Protein AF-A0AAX2GYE3-F1 (afdb_monomer_lite)

Organism: NCBI:txid45243

Foldseek 3Di:
DDDDPPPPPPQDWDADPVRDTHSDVLCVLADPPDDPLSVLVCLLVVSYDDPDVVSVVSNVVSVVCVVVVHHDDRDDD

Secondary structure (DSSP, 8-state):
-------------EE-TTS-EESSHHHHHT-TTS-HHHHHHHHHTT-SPP-SHHHHHHHHHHHHHHHTTPPPP----

Structure (mmCIF, N/CA/C/O backbone):
data_AF-A0AAX2GYE3-F1
#
_entry.id   AF-A0AAX2GYE3-F1
#
loop_
_atom_site.group_PDB
_atom_site.id
_atom_site.type_symbol
_atom_site.label_atom_id
_atom_site.label_alt_id
_atom_site.label_comp_id
_atom_site.label_asym_id
_atom_site.label_entity_id
_atom_site.label_seq_id
_atom_site.pdbx_PDB_ins_code
_atom_site.Cartn_x
_atom_site.Cartn_y
_atom_site.Cartn_z
_atom_site.occupancy
_atom_site.B_iso_or_equiv
_atom_site.auth_seq_id
_atom_site.auth_comp_id
_atom_site.auth_asym_id
_atom_site.auth_atom_id
_atom_site.pdbx_PDB_model_num
ATOM 1 N N . MET A 1 1 ? 49.036 -14.502 -0.735 1.00 41.62 1 MET A N 1
ATOM 2 C CA . MET A 1 1 ? 48.057 -13.450 -1.084 1.00 41.62 1 MET A CA 1
ATOM 3 C C . MET A 1 1 ? 46.671 -14.073 -1.019 1.00 4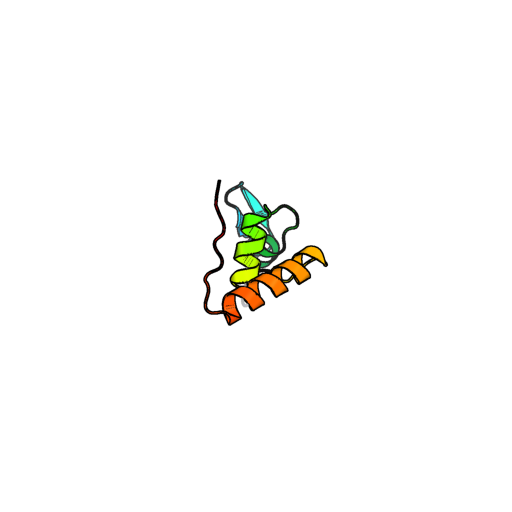1.62 1 MET A C 1
ATOM 5 O O . MET A 1 1 ? 46.427 -14.947 -1.842 1.00 41.62 1 MET A O 1
ATOM 9 N N . PRO A 1 2 ? 45.800 -13.762 -0.044 1.00 45.34 2 PRO A N 1
ATOM 10 C CA . PRO A 1 2 ? 44.437 -14.269 -0.087 1.00 45.34 2 PRO A CA 1
ATOM 11 C C . PRO A 1 2 ? 43.599 -13.378 -1.007 1.00 45.34 2 PRO A C 1
ATOM 13 O O . PRO A 1 2 ? 43.708 -12.153 -0.981 1.00 45.34 2 PRO A O 1
ATOM 16 N N . ALA A 1 3 ? 42.826 -14.031 -1.868 1.00 50.44 3 ALA A N 1
ATOM 17 C CA . ALA A 1 3 ? 41.982 -13.412 -2.873 1.00 50.44 3 ALA A CA 1
ATOM 18 C C . ALA A 1 3 ? 40.960 -12.462 -2.232 1.00 50.44 3 ALA A C 1
ATOM 20 O O . ALA A 1 3 ? 40.285 -12.818 -1.266 1.00 50.44 3 ALA A O 1
ATOM 21 N N . LEU A 1 4 ? 40.837 -11.264 -2.806 1.00 51.62 4 LEU A N 1
ATOM 22 C CA . LEU A 1 4 ? 39.708 -10.372 -2.578 1.00 51.62 4 LEU A CA 1
ATOM 23 C C . LEU A 1 4 ? 38.451 -11.098 -3.063 1.00 51.62 4 LEU A C 1
ATOM 25 O O . LEU A 1 4 ? 38.215 -11.212 -4.265 1.00 51.62 4 LEU A O 1
ATOM 29 N N . ILE A 1 5 ? 37.667 -11.622 -2.124 1.00 53.81 5 ILE A N 1
ATOM 30 C CA . ILE A 1 5 ? 36.296 -12.050 -2.381 1.00 53.81 5 ILE A CA 1
ATOM 31 C C . ILE A 1 5 ? 35.541 -10.776 -2.767 1.00 53.81 5 ILE A C 1
ATOM 33 O O . ILE A 1 5 ? 35.129 -9.998 -1.908 1.00 53.81 5 ILE A O 1
ATOM 37 N N . PHE A 1 6 ? 35.419 -10.520 -4.070 1.00 50.53 6 PHE A N 1
ATOM 38 C CA . PHE A 1 6 ? 34.447 -9.568 -4.588 1.00 50.53 6 PHE A CA 1
ATOM 39 C C . PHE A 1 6 ? 33.077 -10.114 -4.194 1.00 50.53 6 PHE A C 1
ATOM 41 O O . PHE A 1 6 ? 32.572 -11.059 -4.797 1.00 50.53 6 PHE A O 1
ATOM 48 N N . ASN A 1 7 ? 32.515 -9.564 -3.120 1.00 50.72 7 ASN A N 1
ATOM 49 C CA . ASN A 1 7 ? 31.138 -9.798 -2.721 1.00 50.72 7 ASN A CA 1
ATOM 50 C C . ASN A 1 7 ? 30.253 -9.336 -3.886 1.00 50.72 7 ASN A C 1
ATOM 52 O O . ASN A 1 7 ? 29.955 -8.150 -4.018 1.00 50.72 7 ASN A O 1
ATOM 56 N N . TYR A 1 8 ? 29.877 -10.258 -4.772 1.00 51.88 8 TYR A N 1
ATOM 57 C CA . TYR A 1 8 ? 28.921 -10.010 -5.845 1.00 51.88 8 TYR A CA 1
ATOM 58 C C . TYR A 1 8 ? 27.521 -9.984 -5.225 1.00 51.88 8 TYR A C 1
ATOM 60 O O . TYR A 1 8 ? 26.711 -10.892 -5.394 1.00 51.88 8 TYR A O 1
ATOM 68 N N . MET A 1 9 ? 27.252 -8.941 -4.443 1.00 54.56 9 MET A N 1
ATOM 69 C CA . MET A 1 9 ? 25.908 -8.587 -4.009 1.00 54.56 9 MET A CA 1
ATOM 70 C C . MET A 1 9 ? 25.220 -7.942 -5.211 1.00 54.56 9 MET A C 1
ATOM 72 O O . MET A 1 9 ? 25.075 -6.727 -5.280 1.00 54.56 9 MET A O 1
ATOM 76 N N . SER A 1 10 ? 24.860 -8.753 -6.210 1.00 61.03 10 SER A N 1
ATOM 77 C CA . SER A 1 10 ? 23.899 -8.323 -7.220 1.00 61.03 10 SER A CA 1
ATOM 78 C C . SER A 1 10 ? 22.624 -7.957 -6.469 1.00 61.03 10 SER A C 1
ATOM 80 O O . SER A 1 10 ? 21.964 -8.825 -5.893 1.00 61.03 10 SER A O 1
ATOM 82 N N . GLU A 1 11 ? 22.334 -6.660 -6.394 1.00 68.81 11 GLU A N 1
ATOM 83 C CA . GLU A 1 11 ? 21.097 -6.152 -5.819 1.00 68.81 11 GLU A CA 1
ATOM 84 C C . GLU A 1 11 ? 19.941 -6.821 -6.565 1.00 68.81 11 GLU A C 1
ATOM 86 O O . GLU A 1 11 ? 19.773 -6.643 -7.775 1.00 68.81 11 GLU A O 1
ATOM 91 N N . LYS A 1 12 ? 19.196 -7.687 -5.867 1.00 77.81 12 LYS A N 1
ATOM 92 C CA . LYS A 1 12 ? 18.065 -8.404 -6.454 1.00 77.81 12 LYS A CA 1
ATOM 93 C C . LYS A 1 12 ? 16.985 -7.390 -6.805 1.00 77.81 12 LYS A C 1
ATOM 95 O O . LYS A 1 12 ? 16.225 -6.971 -5.936 1.00 77.81 12 LYS A O 1
ATOM 100 N N . LYS A 1 13 ? 16.920 -7.027 -8.082 1.00 89.50 13 LYS A N 1
ATOM 101 C CA . LYS A 1 13 ? 15.849 -6.199 -8.629 1.00 89.50 13 LYS A CA 1
ATOM 102 C C . LYS A 1 13 ? 14.538 -6.978 -8.645 1.00 89.50 13 LYS A C 1
ATOM 104 O O . LYS A 1 13 ? 14.530 -8.199 -8.812 1.00 89.50 13 LYS A O 1
ATOM 109 N N . TYR A 1 14 ? 13.434 -6.265 -8.476 1.00 91.19 14 TYR A N 1
ATOM 110 C CA . TYR A 1 14 ? 12.097 -6.820 -8.632 1.00 91.19 14 TYR A CA 1
ATOM 111 C C . TYR A 1 14 ? 11.590 -6.517 -10.041 1.00 91.19 14 TYR A C 1
ATOM 113 O O . TYR A 1 14 ? 11.740 -5.395 -10.514 1.00 91.19 14 TYR A O 1
ATOM 121 N N . ILE A 1 15 ? 10.998 -7.504 -10.706 1.00 91.69 15 ILE A N 1
ATOM 122 C CA . ILE A 1 15 ? 10.360 -7.325 -12.012 1.00 91.69 15 ILE A CA 1
ATOM 123 C C . ILE A 1 15 ? 8.865 -7.549 -11.798 1.00 91.69 15 ILE A C 1
ATOM 125 O O . ILE A 1 15 ? 8.463 -8.611 -11.321 1.00 91.69 15 ILE A O 1
ATOM 129 N N . SER A 1 16 ? 8.067 -6.525 -12.090 1.00 89.06 16 SER A N 1
ATOM 130 C CA . SER A 1 16 ? 6.602 -6.596 -12.041 1.00 89.06 16 SER A CA 1
ATOM 131 C C . SER A 1 16 ? 6.046 -7.510 -13.135 1.00 89.06 16 SER A C 1
ATOM 133 O O . SER A 1 16 ? 6.759 -7.913 -14.056 1.00 89.06 16 SER A O 1
ATOM 135 N N . VAL A 1 17 ? 4.752 -7.821 -13.050 1.00 86.19 17 VAL A N 1
ATOM 136 C CA . VAL A 1 17 ? 4.047 -8.610 -14.074 1.00 86.19 17 VAL A CA 1
ATOM 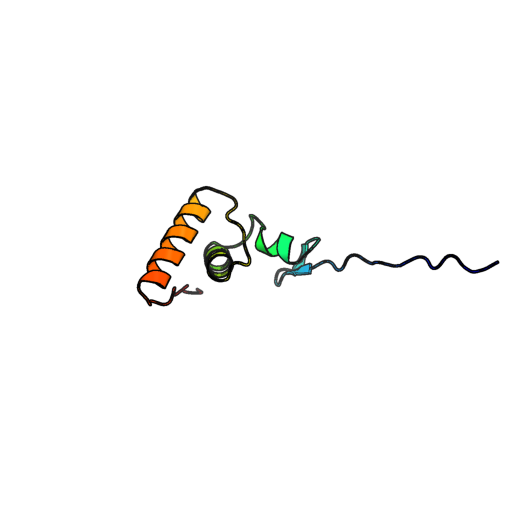137 C C . VAL A 1 17 ? 4.078 -7.943 -15.454 1.00 86.19 17 VAL A C 1
ATOM 139 O O . VAL A 1 17 ? 4.130 -8.644 -16.460 1.00 86.19 17 VAL A O 1
ATOM 142 N N . ASP A 1 18 ? 4.171 -6.612 -15.490 1.00 86.88 18 ASP A N 1
ATOM 143 C CA . ASP A 1 18 ? 4.259 -5.803 -16.711 1.00 86.88 18 ASP A CA 1
ATOM 144 C C . ASP A 1 18 ? 5.697 -5.658 -17.239 1.00 86.88 18 ASP A C 1
ATOM 146 O O . ASP A 1 18 ? 5.959 -4.928 -18.193 1.00 86.88 18 ASP A O 1
ATOM 150 N N . GLY A 1 19 ? 6.670 -6.329 -16.611 1.00 90.56 19 GLY A N 1
ATOM 151 C CA . GLY A 1 19 ? 8.079 -6.282 -17.005 1.00 90.56 19 GLY A CA 1
ATOM 152 C C . GLY A 1 19 ? 8.836 -5.035 -16.533 1.00 90.56 19 GLY A C 1
ATOM 153 O O . GLY A 1 19 ? 10.027 -4.897 -16.822 1.00 90.56 19 GLY A O 1
ATOM 154 N N . ILE A 1 20 ? 8.198 -4.140 -15.770 1.00 90.88 20 ILE A N 1
ATOM 155 C CA . ILE A 1 20 ? 8.861 -2.966 -15.186 1.00 90.88 20 ILE A CA 1
ATOM 156 C C . ILE A 1 20 ? 9.796 -3.425 -14.067 1.00 90.88 20 ILE A C 1
ATOM 158 O O . ILE A 1 20 ? 9.397 -4.181 -13.177 1.00 90.88 20 ILE A O 1
ATOM 162 N N . THR A 1 21 ? 11.047 -2.966 -14.126 1.00 93.44 21 THR A N 1
ATOM 163 C CA . THR A 1 21 ? 12.093 -3.303 -13.156 1.00 93.44 21 THR A CA 1
ATOM 164 C C . THR A 1 21 ? 12.202 -2.233 -12.071 1.00 93.44 21 THR A C 1
ATOM 166 O O . THR A 1 21 ? 12.410 -1.061 -12.367 1.00 93.44 21 THR A O 1
ATOM 169 N N . TYR A 1 22 ? 12.162 -2.665 -10.815 1.00 92.38 22 TYR A N 1
ATOM 170 C CA . TYR A 1 22 ? 12.304 -1.851 -9.610 1.00 92.38 22 TYR A CA 1
ATOM 171 C C . TYR A 1 22 ? 13.543 -2.283 -8.818 1.00 92.38 22 TYR A C 1
ATOM 173 O O . TYR A 1 22 ? 13.975 -3.437 -8.912 1.00 92.38 22 TYR A O 1
ATOM 181 N N . ASN A 1 23 ? 14.118 -1.393 -8.002 1.00 92.56 23 ASN A N 1
ATOM 182 C CA . ASN A 1 23 ? 15.293 -1.761 -7.195 1.00 92.56 23 ASN A CA 1
ATOM 183 C C . ASN A 1 23 ? 14.926 -2.731 -6.067 1.00 92.56 23 ASN A C 1
ATOM 185 O O . ASN A 1 23 ? 15.766 -3.510 -5.625 1.00 92.56 23 ASN A O 1
ATOM 189 N N . SER A 1 24 ? 13.668 -2.714 -5.623 1.00 93.25 24 SER A N 1
ATOM 190 C CA . SER A 1 24 ? 13.150 -3.620 -4.607 1.00 93.25 24 SER A CA 1
ATOM 191 C C . SER A 1 24 ? 11.653 -3.887 -4.803 1.00 93.25 24 SER A C 1
ATOM 193 O O . SER A 1 24 ? 10.963 -3.173 -5.531 1.00 93.25 24 SER A O 1
ATOM 195 N N . TYR A 1 25 ? 11.120 -4.900 -4.119 1.00 92.88 25 TYR A N 1
ATOM 196 C CA . TYR A 1 25 ? 9.668 -5.110 -4.059 1.00 92.88 25 TYR A CA 1
ATOM 197 C C . TYR A 1 25 ? 8.943 -3.955 -3.345 1.00 92.88 25 TYR A C 1
ATOM 199 O O . TYR A 1 25 ? 7.799 -3.642 -3.670 1.00 92.88 25 TYR A O 1
ATOM 207 N N . GLN A 1 26 ? 9.606 -3.300 -2.387 1.00 94.69 26 GLN A N 1
ATOM 208 C CA . GLN A 1 26 ? 9.030 -2.158 -1.680 1.00 94.69 26 GLN A CA 1
ATOM 209 C C . GLN A 1 26 ? 8.897 -0.939 -2.599 1.00 94.69 26 GLN A C 1
ATOM 211 O O . GLN A 1 26 ? 7.902 -0.223 -2.510 1.00 94.69 26 GLN A O 1
ATOM 216 N N . ASP A 1 27 ? 9.854 -0.745 -3.508 1.00 94.25 27 ASP A N 1
ATOM 217 C CA . ASP A 1 27 ? 9.803 0.298 -4.537 1.00 94.25 27 ASP A CA 1
ATOM 218 C C . ASP A 1 27 ? 8.610 0.067 -5.468 1.00 94.25 27 ASP A C 1
ATOM 220 O O . ASP A 1 27 ? 7.888 1.007 -5.778 1.00 94.25 27 ASP A O 1
ATOM 224 N N . TYR A 1 28 ? 8.355 -1.190 -5.851 1.00 94.88 28 TYR A N 1
ATOM 225 C CA . TYR A 1 28 ? 7.144 -1.556 -6.585 1.00 94.88 28 TYR A CA 1
ATOM 226 C C . TYR A 1 28 ? 5.881 -1.228 -5.780 1.00 94.88 28 TYR A C 1
ATOM 228 O O . TYR A 1 28 ? 5.002 -0.542 -6.288 1.00 94.88 28 TYR A O 1
ATOM 236 N N . CYS A 1 29 ? 5.809 -1.629 -4.505 1.00 95.62 29 CYS A N 1
ATOM 237 C CA . CYS A 1 29 ? 4.630 -1.372 -3.667 1.00 95.62 29 CYS A CA 1
ATOM 238 C C . CYS A 1 29 ? 4.337 0.123 -3.461 1.00 95.62 29 CYS A C 1
ATOM 240 O O . CYS A 1 29 ? 3.185 0.506 -3.254 1.00 95.62 29 CYS A O 1
ATOM 242 N N . ASN A 1 30 ? 5.372 0.963 -3.503 1.00 95.88 30 ASN A N 1
ATOM 243 C CA . ASN A 1 30 ? 5.277 2.416 -3.367 1.00 95.88 30 ASN A CA 1
ATOM 244 C C . ASN A 1 30 ? 5.295 3.149 -4.724 1.00 95.88 30 ASN A C 1
ATOM 246 O O . ASN A 1 30 ? 5.327 4.377 -4.743 1.00 95.88 30 ASN A O 1
ATOM 250 N N . SER A 1 31 ? 5.258 2.432 -5.853 1.00 93.88 31 SER A N 1
ATOM 251 C CA . SER A 1 31 ? 5.217 3.044 -7.185 1.00 93.88 31 SER A CA 1
ATOM 252 C C . SER A 1 31 ? 3.954 3.896 -7.351 1.00 93.88 31 SER A C 1
ATOM 254 O O . SER A 1 31 ? 2.878 3.533 -6.870 1.00 93.88 31 SER A O 1
ATOM 256 N N . MET A 1 32 ? 4.098 5.049 -8.005 1.00 92.12 32 MET A N 1
ATOM 257 C CA . MET A 1 32 ? 2.985 5.952 -8.325 1.00 92.12 32 MET A CA 1
ATOM 258 C C . MET A 1 32 ? 2.187 5.495 -9.551 1.00 92.12 32 MET A C 1
ATOM 260 O O . MET A 1 32 ? 1.107 6.022 -9.790 1.00 92.12 32 MET A O 1
ATOM 264 N N . ASP A 1 33 ? 2.704 4.514 -10.293 1.00 91.06 33 ASP A N 1
ATOM 265 C CA . ASP A 1 33 ? 2.118 4.011 -11.539 1.00 91.06 33 ASP A CA 1
ATOM 266 C C . ASP A 1 33 ? 1.178 2.815 -11.306 1.00 91.06 33 ASP A C 1
ATOM 268 O O . ASP A 1 33 ? 0.743 2.174 -12.257 1.00 91.06 33 ASP A O 1
ATOM 272 N N . LEU A 1 34 ? 0.899 2.470 -10.044 1.00 91.25 34 LEU A N 1
ATOM 273 C CA . LEU A 1 34 ? -0.012 1.381 -9.699 1.00 91.25 34 LEU A CA 1
ATOM 274 C C . LEU A 1 34 ? -1.472 1.802 -9.861 1.00 91.25 34 LEU A C 1
ATOM 276 O O . LEU A 1 34 ? -1.865 2.893 -9.446 1.00 91.25 34 LEU A O 1
ATOM 280 N N . ASP A 1 35 ? -2.291 0.873 -10.347 1.00 90.75 35 ASP A N 1
ATOM 281 C CA . ASP A 1 35 ? -3.740 1.036 -10.373 1.00 90.75 35 ASP A CA 1
ATOM 282 C C . ASP A 1 35 ? -4.324 1.180 -8.962 1.00 90.75 35 ASP A C 1
ATOM 284 O O . ASP A 1 35 ? -3.830 0.607 -7.983 1.00 90.75 35 ASP A O 1
ATOM 288 N N . TYR A 1 36 ? -5.430 1.918 -8.865 1.00 90.06 36 TYR A N 1
ATOM 289 C CA . TYR A 1 36 ? -6.060 2.262 -7.590 1.00 90.06 36 TYR A CA 1
ATOM 290 C C . TYR A 1 36 ? -6.478 1.028 -6.773 1.00 90.06 36 TYR A C 1
ATOM 292 O O . TYR A 1 36 ? -6.295 1.000 -5.554 1.00 90.06 36 TYR A O 1
ATOM 300 N N . ASP A 1 37 ? -6.949 -0.032 -7.435 1.00 90.19 37 ASP A N 1
ATOM 301 C CA . ASP A 1 37 ? -7.330 -1.286 -6.772 1.00 90.19 37 ASP A CA 1
ATOM 302 C C . ASP A 1 37 ? -6.110 -1.984 -6.151 1.00 90.19 37 ASP A C 1
ATOM 304 O O . ASP A 1 37 ? -6.163 -2.477 -5.019 1.00 90.19 37 ASP A O 1
ATOM 308 N N . ILE A 1 38 ? -4.967 -1.960 -6.848 1.00 92.44 38 ILE A N 1
ATOM 309 C CA . ILE A 1 38 ? -3.701 -2.508 -6.348 1.00 92.44 38 ILE A CA 1
ATOM 310 C C . ILE A 1 38 ? -3.211 -1.679 -5.155 1.00 92.44 38 ILE A C 1
ATOM 312 O O . ILE A 1 38 ? -2.829 -2.251 -4.128 1.00 92.44 38 ILE A O 1
ATOM 316 N N . ILE A 1 39 ? -3.272 -0.346 -5.253 1.00 94.56 39 ILE A N 1
ATOM 317 C CA . ILE A 1 39 ? -2.952 0.572 -4.150 1.00 94.56 39 ILE A CA 1
ATOM 318 C C . ILE A 1 39 ? -3.800 0.234 -2.920 1.00 94.56 39 ILE A C 1
ATOM 320 O O . ILE A 1 39 ? -3.249 0.033 -1.833 1.00 94.56 39 ILE A O 1
ATOM 324 N N . GLY A 1 40 ? -5.118 0.092 -3.084 1.00 93.62 40 GLY A N 1
ATOM 325 C CA . GLY A 1 40 ? -6.044 -0.251 -2.005 1.00 93.62 40 GLY A CA 1
ATOM 326 C C . GLY A 1 40 ? -5.691 -1.570 -1.315 1.00 93.62 40 GLY A C 1
ATOM 327 O O . GLY A 1 40 ? -5.576 -1.624 -0.085 1.00 93.62 40 GLY A O 1
ATOM 328 N N . VAL A 1 41 ? -5.419 -2.624 -2.089 1.00 93.19 41 VAL A N 1
ATOM 329 C CA . VAL A 1 41 ? -4.997 -3.934 -1.561 1.00 93.19 41 VAL A CA 1
ATOM 330 C C . VAL A 1 41 ? -3.666 -3.837 -0.810 1.00 93.19 41 VAL A C 1
ATOM 332 O O . VAL A 1 41 ? -3.495 -4.426 0.267 1.00 93.19 41 VAL A O 1
ATOM 335 N N . MET A 1 42 ? -2.695 -3.096 -1.344 1.00 95.44 42 MET A N 1
ATOM 336 C CA . MET A 1 42 ? -1.387 -2.933 -0.709 1.00 95.44 42 MET A CA 1
ATOM 337 C C . MET A 1 42 ? -1.463 -2.110 0.581 1.00 95.44 42 MET A C 1
ATOM 339 O O . MET A 1 42 ? -0.781 -2.455 1.549 1.00 95.44 42 MET A O 1
ATOM 343 N N . LEU A 1 43 ? -2.320 -1.088 0.639 1.00 96.12 43 LEU A N 1
ATOM 344 C CA . LEU A 1 43 ? -2.607 -0.336 1.864 1.00 96.12 43 LEU A CA 1
ATOM 345 C C . LEU A 1 43 ? -3.314 -1.220 2.901 1.00 96.12 43 LEU A C 1
ATOM 347 O O . LEU A 1 43 ? -2.897 -1.265 4.060 1.00 96.12 43 LEU A O 1
ATOM 351 N N . ALA A 1 44 ? -4.324 -1.994 2.490 1.00 94.44 44 ALA A N 1
ATOM 352 C CA . ALA A 1 44 ? -5.064 -2.896 3.376 1.00 94.44 44 ALA A CA 1
ATOM 353 C C . ALA A 1 44 ? -4.193 -4.006 3.982 1.00 94.44 44 ALA A C 1
ATOM 355 O O . ALA A 1 44 ? -4.407 -4.422 5.125 1.00 94.44 44 ALA A O 1
ATOM 356 N N . THR A 1 45 ? -3.191 -4.465 3.231 1.00 93.38 45 THR A N 1
ATOM 357 C CA . THR A 1 45 ? -2.224 -5.478 3.680 1.00 93.38 45 THR A CA 1
ATOM 358 C C . THR A 1 45 ? -0.988 -4.888 4.365 1.00 93.38 45 THR A C 1
ATOM 360 O O . THR A 1 45 ? -0.151 -5.648 4.847 1.00 93.38 45 THR A O 1
ATOM 363 N N . GLY A 1 46 ? -0.874 -3.557 4.449 1.00 94.88 46 GLY A N 1
ATOM 364 C CA . GLY A 1 46 ? 0.251 -2.861 5.083 1.00 94.88 46 GLY A CA 1
ATOM 365 C C . GLY A 1 46 ? 1.567 -2.929 4.302 1.00 94.88 46 GLY A C 1
ATOM 366 O O . GLY A 1 46 ? 2.625 -2.680 4.874 1.00 94.88 46 GLY A O 1
ATOM 367 N N . ARG A 1 47 ? 1.521 -3.288 3.015 1.00 96.00 47 ARG A N 1
ATOM 368 C CA . ARG A 1 47 ? 2.699 -3.376 2.135 1.00 96.00 47 ARG A CA 1
ATOM 369 C C . ARG A 1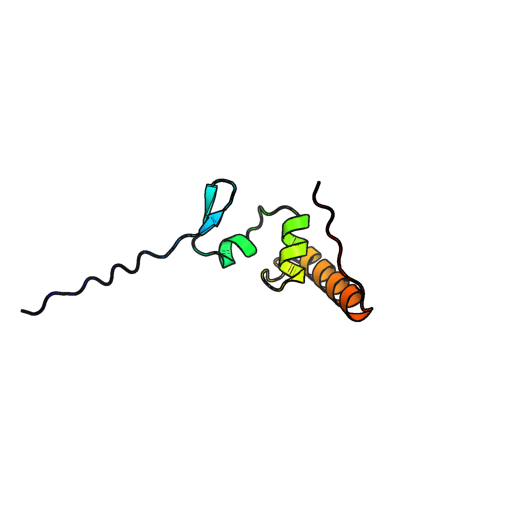 47 ? 3.092 -2.026 1.540 1.00 96.00 47 ARG A C 1
ATOM 371 O O . ARG A 1 47 ? 4.263 -1.812 1.244 1.00 96.00 47 ARG A O 1
ATOM 378 N N . ARG A 1 48 ? 2.125 -1.124 1.373 1.00 96.81 48 ARG A N 1
ATOM 379 C CA . ARG A 1 48 ? 2.336 0.248 0.903 1.00 96.81 48 ARG A CA 1
ATOM 380 C C . ARG A 1 48 ? 2.245 1.221 2.071 1.00 96.81 48 ARG A C 1
ATOM 382 O O . ARG A 1 48 ? 1.379 1.085 2.935 1.00 96.81 48 ARG A O 1
ATOM 389 N N . GLN A 1 49 ? 3.131 2.211 2.079 1.00 94.81 49 GLN A N 1
ATOM 390 C CA . GLN A 1 49 ? 2.960 3.398 2.916 1.00 94.81 49 GLN A CA 1
ATOM 391 C C . GLN A 1 49 ? 2.148 4.432 2.126 1.00 94.81 49 GLN A C 1
ATOM 393 O O . GLN A 1 49 ? 2.426 4.581 0.939 1.00 94.81 49 GLN A O 1
ATOM 398 N N . PRO A 1 50 ? 1.178 5.141 2.729 1.00 95.88 50 PRO A N 1
ATOM 399 C CA . PRO A 1 50 ? 0.454 6.197 2.026 1.00 95.88 50 PRO A CA 1
ATOM 400 C C . PRO A 1 50 ? 1.414 7.237 1.439 1.00 95.88 50 PRO A C 1
ATOM 402 O O . PRO A 1 50 ? 2.214 7.813 2.179 1.00 95.88 50 PRO A O 1
ATOM 405 N N . GLN A 1 51 ? 1.342 7.466 0.128 1.00 95.75 51 GLN A N 1
ATOM 406 C CA . GLN A 1 51 ? 2.236 8.399 -0.572 1.00 95.75 51 GLN A CA 1
ATOM 407 C C . GLN A 1 51 ? 1.665 9.828 -0.657 1.00 95.75 51 GLN A C 1
ATOM 409 O O . GLN A 1 51 ? 2.417 10.787 -0.821 1.00 95.75 51 GLN A O 1
ATOM 414 N N . ASN A 1 52 ? 0.345 9.993 -0.516 1.00 95.50 52 ASN A N 1
ATOM 415 C CA . ASN A 1 52 ? -0.380 11.269 -0.612 1.00 95.50 52 ASN A CA 1
ATOM 416 C C . ASN A 1 52 ? -1.580 11.309 0.363 1.00 95.50 52 ASN A C 1
ATOM 418 O O . ASN A 1 52 ? -1.770 10.374 1.145 1.00 95.50 52 ASN A O 1
ATOM 422 N N . GLU A 1 53 ? -2.345 12.410 0.379 1.00 97.00 53 GLU A N 1
ATOM 423 C CA . GLU A 1 53 ? -3.512 12.531 1.273 1.00 97.00 53 GLU A CA 1
ATOM 424 C C . GLU A 1 53 ? -4.669 11.609 0.895 1.00 97.00 53 GLU A C 1
ATOM 426 O O . GLU A 1 53 ? -5.231 10.974 1.783 1.00 97.00 53 GLU A O 1
ATOM 431 N N . ASP A 1 54 ? -4.948 11.423 -0.392 1.00 94.38 54 ASP A N 1
ATOM 432 C CA . ASP A 1 54 ? -6.016 10.524 -0.843 1.00 94.38 54 ASP A CA 1
ATOM 433 C C . ASP A 1 54 ? -5.779 9.088 -0.340 1.00 94.38 54 ASP A C 1
ATOM 435 O O . ASP A 1 54 ? -6.681 8.419 0.164 1.00 94.38 54 ASP A O 1
ATOM 439 N N . GLU A 1 55 ? -4.530 8.617 -0.380 1.00 96.81 55 GLU A N 1
ATOM 440 C CA . GLU A 1 55 ? -4.149 7.317 0.170 1.00 96.81 55 GLU A CA 1
ATOM 441 C C . GLU A 1 55 ? -4.234 7.261 1.699 1.00 96.81 55 GLU A C 1
ATOM 443 O O . GLU A 1 55 ? -4.517 6.199 2.258 1.00 96.81 55 GLU A O 1
ATOM 448 N N . LYS A 1 56 ? -3.983 8.371 2.404 1.00 97.25 56 LYS A N 1
ATOM 449 C CA . LYS A 1 56 ? -4.149 8.431 3.866 1.00 97.25 56 LYS A CA 1
ATOM 450 C C . LYS A 1 56 ? -5.622 8.340 4.249 1.00 97.25 56 LYS A C 1
ATOM 452 O O . LYS A 1 56 ? -5.945 7.625 5.203 1.00 97.25 56 LYS A O 1
ATOM 457 N N . GLU A 1 57 ? -6.495 9.020 3.512 1.00 96.62 57 GLU A N 1
ATOM 458 C CA . GLU A 1 57 ? -7.947 8.934 3.676 1.00 96.62 57 GLU A CA 1
ATOM 459 C C . GLU A 1 57 ? -8.444 7.516 3.377 1.00 96.62 57 GLU A C 1
ATOM 461 O O . GLU A 1 57 ? -9.089 6.905 4.231 1.00 96.62 57 GLU A O 1
ATOM 466 N N . LEU A 1 58 ? -8.016 6.919 2.262 1.00 94.38 58 LEU A N 1
ATOM 467 C CA . LEU A 1 58 ? -8.339 5.532 1.919 1.00 94.38 58 LE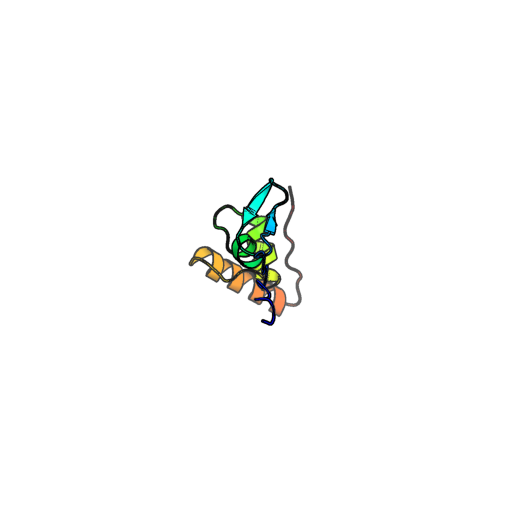U A CA 1
ATOM 468 C C . LEU A 1 58 ? -7.883 4.544 3.008 1.00 94.38 58 LEU A C 1
ATOM 470 O O . LEU A 1 58 ? -8.633 3.660 3.426 1.00 94.38 58 LEU A O 1
ATOM 474 N N . LEU A 1 59 ? -6.662 4.698 3.533 1.00 96.00 59 LEU A N 1
ATOM 475 C CA . LEU A 1 59 ? -6.143 3.846 4.609 1.00 96.00 59 LEU A CA 1
ATOM 476 C C . LEU A 1 59 ? -6.972 4.001 5.898 1.00 96.00 59 LEU A C 1
ATOM 478 O O . LEU A 1 59 ? -7.156 3.035 6.646 1.00 96.00 59 LEU A O 1
ATOM 482 N N . LYS A 1 60 ? -7.493 5.202 6.176 1.00 95.94 60 LYS A N 1
ATOM 483 C CA . LYS A 1 60 ? -8.406 5.443 7.300 1.00 95.94 60 LYS A CA 1
ATOM 484 C C . LYS A 1 60 ? -9.729 4.702 7.098 1.00 95.94 60 LYS A C 1
ATOM 486 O O . LYS A 1 60 ? -10.137 3.979 8.006 1.00 95.94 60 LYS A O 1
ATOM 491 N N . GLU A 1 61 ? -10.342 4.795 5.922 1.00 93.94 61 GLU A N 1
ATOM 492 C CA . GLU A 1 61 ? -11.584 4.077 5.602 1.00 93.94 61 GLU A CA 1
ATOM 493 C C . GLU A 1 61 ? -11.417 2.557 5.715 1.00 93.94 61 GLU A C 1
ATOM 495 O O . GLU A 1 61 ? -12.202 1.884 6.388 1.00 93.94 61 GLU A O 1
ATOM 500 N N . ILE A 1 62 ? -10.332 2.015 5.154 1.00 93.62 62 ILE A N 1
ATOM 501 C CA . ILE A 1 62 ? -9.961 0.597 5.267 1.00 93.62 62 ILE A CA 1
ATOM 502 C C . ILE A 1 62 ? -9.890 0.163 6.739 1.00 93.62 62 ILE A C 1
ATOM 504 O O . ILE A 1 62 ? -10.411 -0.892 7.117 1.00 93.62 62 ILE A O 1
ATOM 508 N N . LYS A 1 63 ? -9.258 0.975 7.599 1.00 93.44 63 LYS A N 1
ATOM 509 C CA . LYS A 1 63 ? -9.159 0.698 9.041 1.00 93.44 63 LYS A CA 1
ATOM 510 C C . LYS A 1 63 ? -10.520 0.749 9.730 1.00 93.44 63 LYS A C 1
ATOM 512 O O . LYS A 1 63 ? -10.783 -0.101 10.579 1.00 93.44 63 LYS A O 1
ATOM 517 N N . GLU A 1 64 ? -11.383 1.695 9.371 1.00 94.69 64 GLU A N 1
ATOM 518 C CA . GLU A 1 64 ? -12.739 1.799 9.918 1.00 94.69 64 GLU A CA 1
ATOM 519 C C . GLU A 1 64 ? -13.612 0.596 9.532 1.00 94.69 64 GLU A C 1
ATOM 521 O O . GLU A 1 64 ? -14.304 0.038 10.387 1.00 94.69 64 GLU A O 1
ATOM 526 N N . ILE A 1 65 ? -13.547 0.143 8.276 1.00 91.25 65 ILE A N 1
ATOM 527 C CA . ILE A 1 65 ? -14.261 -1.052 7.797 1.00 91.25 65 ILE A CA 1
ATOM 528 C C . ILE A 1 65 ? -13.789 -2.292 8.564 1.00 91.25 65 ILE A C 1
ATOM 530 O O . ILE A 1 65 ? -14.609 -3.045 9.100 1.00 91.25 65 ILE A O 1
ATOM 534 N N . LYS A 1 66 ? -12.468 -2.457 8.696 1.00 89.38 66 LYS A N 1
ATOM 535 C CA . LYS A 1 66 ? -11.864 -3.564 9.445 1.00 89.38 66 LYS A CA 1
ATOM 536 C C . LYS A 1 66 ? -12.251 -3.533 10.926 1.00 89.38 66 LYS A C 1
ATOM 538 O O . LYS A 1 66 ? -12.552 -4.578 11.499 1.00 89.38 66 LYS A O 1
ATOM 543 N N . ALA A 1 67 ? -12.299 -2.350 11.542 1.00 91.38 67 ALA A N 1
ATOM 544 C CA . ALA A 1 67 ? -12.726 -2.176 12.932 1.00 91.38 67 ALA A CA 1
ATOM 545 C C . ALA A 1 67 ? -14.201 -2.555 13.154 1.00 91.38 67 ALA A C 1
ATOM 547 O O . ALA A 1 67 ? -14.557 -3.035 14.226 1.00 91.38 67 ALA A O 1
ATOM 548 N N . ARG A 1 68 ? -15.054 -2.405 12.132 1.00 92.06 68 ARG A N 1
ATOM 549 C CA . ARG A 1 68 ? -16.455 -2.863 12.143 1.00 92.06 68 ARG A CA 1
ATOM 550 C C . ARG A 1 68 ? -16.604 -4.373 11.891 1.00 92.06 68 ARG A C 1
ATOM 552 O O . ARG A 1 68 ? -17.729 -4.849 11.761 1.00 92.06 68 ARG A O 1
ATOM 559 N N . GLY A 1 69 ? -15.500 -5.120 11.797 1.00 88.19 69 GLY A N 1
ATOM 560 C CA . GLY A 1 69 ? -15.496 -6.565 11.553 1.00 88.19 69 GLY A CA 1
ATOM 561 C C . GLY A 1 69 ? -15.868 -6.959 10.123 1.00 88.19 69 GLY A C 1
ATOM 562 O O . GLY A 1 69 ? -16.226 -8.110 9.887 1.00 88.19 69 GLY A O 1
ATOM 563 N N . ARG A 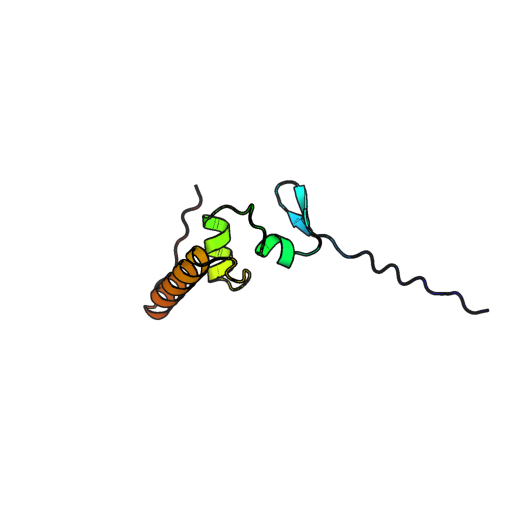1 70 ? -15.817 -6.018 9.171 1.00 80.19 70 ARG A N 1
ATOM 564 C CA . ARG A 1 70 ? -16.106 -6.274 7.755 1.00 80.19 70 ARG A CA 1
ATOM 565 C C . ARG A 1 70 ? -14.809 -6.460 6.968 1.00 80.19 70 ARG A C 1
ATOM 567 O O . ARG A 1 70 ? -13.790 -5.843 7.282 1.00 80.19 70 ARG A O 1
ATOM 574 N N . GLY A 1 71 ? -14.858 -7.316 5.950 1.00 77.88 71 GLY A N 1
ATOM 575 C CA . GLY A 1 71 ? -13.803 -7.405 4.943 1.00 77.88 71 GLY A CA 1
ATOM 576 C C . GLY A 1 71 ? -13.831 -6.182 4.030 1.00 77.88 71 GLY A C 1
ATOM 577 O O . GLY A 1 71 ? -14.898 -5.618 3.789 1.00 77.88 71 GLY A O 1
ATOM 578 N N . VAL A 1 72 ? -12.661 -5.768 3.544 1.00 78.56 72 VAL A N 1
ATOM 579 C CA . VAL A 1 72 ? -12.578 -4.813 2.435 1.00 78.56 72 VAL A CA 1
ATOM 580 C C . VAL A 1 72 ? -12.596 -5.628 1.150 1.00 78.56 72 VAL A C 1
ATOM 582 O O . VAL A 1 72 ? -11.725 -6.474 0.950 1.00 78.56 72 VAL A O 1
ATOM 585 N N . GLU A 1 73 ? -13.612 -5.410 0.325 1.00 76.56 73 GLU A N 1
ATOM 586 C CA . GLU A 1 73 ? -13.729 -6.034 -0.989 1.00 76.56 73 GLU A CA 1
ATOM 587 C C . GLU A 1 73 ? -13.184 -5.070 -2.039 1.00 76.56 7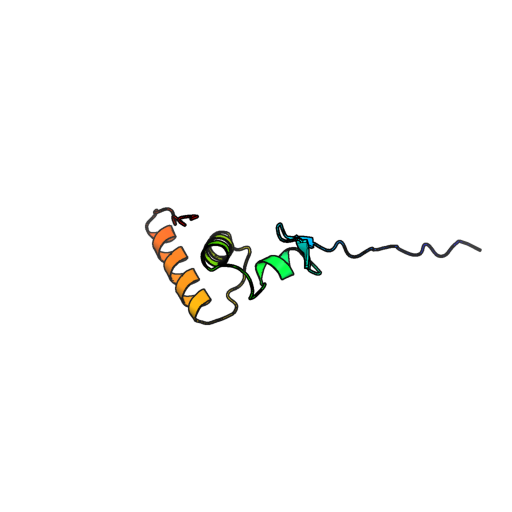3 GLU A C 1
ATOM 589 O O . GLU A 1 73 ? -13.607 -3.918 -2.108 1.00 76.56 73 GLU A O 1
ATOM 594 N N . PHE A 1 74 ? -12.237 -5.553 -2.840 1.00 73.38 74 PHE A N 1
ATOM 595 C CA . PHE A 1 74 ? -11.701 -4.833 -3.988 1.00 73.38 74 PHE A CA 1
ATOM 596 C C . PHE A 1 74 ? -12.181 -5.562 -5.246 1.00 73.38 74 PHE A C 1
ATOM 598 O O . PHE A 1 74 ? -11.770 -6.708 -5.459 1.00 73.38 74 PHE A O 1
ATOM 605 N N . PRO A 1 75 ? -13.102 -4.979 -6.031 1.00 66.75 75 PRO A N 1
ATOM 606 C CA . PRO A 1 75 ? -13.521 -5.578 -7.288 1.00 66.75 75 PRO A CA 1
ATOM 607 C C . PRO A 1 75 ? -12.368 -5.477 -8.290 1.00 66.75 75 PRO A C 1
ATOM 609 O O . PRO A 1 75 ? -11.966 -4.382 -8.655 1.00 66.75 75 PRO A O 1
ATOM 612 N N . PHE A 1 76 ? -11.835 -6.616 -8.727 1.00 63.16 76 PHE A N 1
ATOM 613 C CA . PHE A 1 76 ? -10.868 -6.661 -9.824 1.00 63.16 76 PHE A CA 1
ATOM 614 C C . PHE A 1 76 ? -11.653 -6.796 -11.134 1.00 63.16 76 PHE A C 1
ATOM 616 O O . PHE A 1 76 ? -12.296 -7.828 -11.341 1.00 63.16 76 PHE A O 1
ATOM 623 N N . ASN A 1 77 ? -11.644 -5.751 -11.964 1.00 58.72 77 ASN A N 1
ATOM 624 C CA . ASN A 1 77 ? -12.238 -5.763 -13.308 1.00 58.72 77 ASN A CA 1
ATOM 625 C C . ASN A 1 77 ? -11.214 -6.145 -14.378 1.00 58.72 77 ASN A C 1
ATOM 627 O O . ASN A 1 77 ? -10.042 -5.736 -14.242 1.00 58.72 77 ASN A O 1
#

pLDDT: mean 85.03, std 15.32, range [41.62, 97.25]

Radius of gyration: 17.95 Å; chains: 1; bounding box: 64×27×30 Å

Sequence (77 aa):
MPALIFNYMSEKKYISVDGITYNSYQDYCNSMDLDYDIIGVMLATGRRQPQNEDEKELLKEIKEIKARGRGVEFPFN